Protein AF-A0A420J195-F1 (afdb_monomer_lite)

Organism: NCBI:txid62708

pLDDT: mean 88.01, std 11.03, range [51.34, 97.0]

Secondary structure (DSSP, 8-state):
------EETTEETTT--HHHHHHHHHHHHHHHHHTT--HHHHHHHHHHHHTT--HHHHTTS-HHHHHHHHHHHHHTT------TT--HHHHHHHHHH-SSPPPP-

Structure (mmCIF, N/CA/C/O backbone):
data_AF-A0A420J195-F1
#
_entry.id   AF-A0A420J195-F1
#
loop_
_atom_site.group_PDB
_atom_site.id
_atom_site.type_symbol
_atom_site.label_atom_id
_atom_site.label_alt_id
_atom_site.label_comp_id
_atom_site.label_asym_id
_atom_site.label_entity_id
_atom_site.label_seq_id
_atom_site.pdbx_PDB_ins_code
_atom_site.Cartn_x
_atom_site.Cartn_y
_atom_site.Cartn_z
_atom_site.occupancy
_atom_site.B_iso_or_equiv
_atom_site.auth_seq_id
_atom_site.auth_comp_id
_atom_site.auth_asym_id
_atom_site.auth_atom_id
_atom_site.pdbx_PDB_model_num
ATOM 1 N N . MET A 1 1 ? 0.252 -6.921 32.728 1.00 52.66 1 MET A N 1
ATOM 2 C CA . MET A 1 1 ? 1.111 -7.117 31.546 1.00 52.66 1 MET A CA 1
ATOM 3 C C . MET A 1 1 ? 1.040 -5.819 30.771 1.00 52.66 1 MET A C 1
ATOM 5 O O . MET A 1 1 ? -0.073 -5.402 30.477 1.00 52.66 1 MET A O 1
ATOM 9 N N . GLU A 1 2 ? 2.164 -5.137 30.563 1.00 58.50 2 GLU A N 1
ATOM 10 C CA . GLU A 1 2 ? 2.207 -3.982 29.655 1.00 58.50 2 GLU A CA 1
ATOM 11 C C . GLU A 1 2 ? 1.935 -4.448 28.214 1.00 58.50 2 GLU A C 1
ATOM 13 O O . GLU A 1 2 ? 2.326 -5.572 27.871 1.00 58.50 2 GLU A O 1
ATOM 18 N N . PRO A 1 3 ? 1.257 -3.642 27.376 1.00 62.62 3 PRO A N 1
ATOM 19 C CA . PRO A 1 3 ? 1.142 -3.932 25.952 1.00 62.62 3 PRO A CA 1
ATOM 20 C C . PRO A 1 3 ? 2.539 -3.988 25.323 1.00 62.62 3 PRO A C 1
ATOM 22 O O . PRO A 1 3 ? 3.401 -3.169 25.631 1.00 62.62 3 PRO A O 1
ATOM 25 N N . GLN A 1 4 ? 2.790 -4.956 24.443 1.00 70.50 4 GLN A N 1
ATOM 26 C CA . GLN A 1 4 ? 4.047 -4.999 23.696 1.00 70.50 4 GLN A CA 1
ATOM 27 C C . GLN A 1 4 ? 3.964 -4.009 22.527 1.00 70.50 4 GLN A C 1
ATOM 29 O O . GLN A 1 4 ? 3.213 -4.228 21.578 1.00 70.50 4 GLN A O 1
ATOM 34 N N . HIS A 1 5 ? 4.720 -2.912 22.601 1.00 72.19 5 HIS A N 1
ATOM 35 C CA . HIS A 1 5 ? 4.766 -1.893 21.549 1.00 72.19 5 HIS A CA 1
ATOM 36 C C . HIS A 1 5 ? 5.670 -2.337 20.387 1.00 72.19 5 HIS A C 1
ATOM 38 O O . HIS A 1 5 ? 6.797 -2.781 20.611 1.00 72.19 5 HIS A O 1
ATOM 44 N N . VAL A 1 6 ? 5.199 -2.184 19.143 1.00 77.25 6 VAL A N 1
ATOM 45 C CA . VAL A 1 6 ? 5.968 -2.474 17.921 1.00 77.25 6 VAL A CA 1
ATOM 46 C C . VAL A 1 6 ? 6.176 -1.170 17.158 1.00 77.25 6 VAL A C 1
ATOM 48 O O . VAL A 1 6 ? 5.217 -0.569 16.676 1.00 77.25 6 VAL A O 1
ATOM 51 N N . TRP A 1 7 ? 7.437 -0.748 17.049 1.00 75.38 7 TRP A N 1
ATOM 52 C CA . TRP A 1 7 ? 7.832 0.525 16.445 1.00 75.38 7 TRP A CA 1
ATOM 53 C C . TRP A 1 7 ? 8.459 0.330 15.065 1.00 75.38 7 TRP A C 1
ATOM 55 O O . TRP A 1 7 ? 9.422 -0.420 14.919 1.00 75.38 7 TRP A O 1
ATOM 65 N N . ILE A 1 8 ? 7.977 1.071 14.064 1.00 75.25 8 ILE A N 1
ATOM 66 C CA . ILE A 1 8 ? 8.524 1.060 12.698 1.00 75.25 8 ILE A CA 1
ATOM 67 C C . ILE A 1 8 ? 8.808 2.486 12.255 1.00 75.25 8 ILE A C 1
ATOM 69 O O . ILE A 1 8 ? 7.882 3.243 11.982 1.00 75.25 8 ILE A O 1
ATOM 73 N N . LYS A 1 9 ? 10.094 2.860 12.162 1.00 69.44 9 LYS A N 1
ATOM 74 C CA . LYS A 1 9 ? 10.554 4.167 11.640 1.00 69.44 9 LYS A CA 1
ATOM 75 C C . LYS A 1 9 ? 9.677 5.353 12.127 1.00 69.44 9 LYS A C 1
ATOM 77 O O . LYS A 1 9 ? 9.364 6.240 11.335 1.00 69.44 9 LYS A O 1
ATOM 82 N N . ASN A 1 10 ? 9.316 5.351 13.422 1.00 73.94 10 ASN A N 1
ATOM 83 C CA . ASN A 1 10 ? 8.463 6.316 14.155 1.00 73.94 10 ASN A CA 1
ATOM 84 C C . ASN A 1 10 ? 6.934 6.084 14.169 1.00 73.94 10 ASN A C 1
ATOM 86 O O . ASN A 1 10 ? 6.205 6.958 14.629 1.00 73.94 10 ASN A O 1
ATOM 90 N N . LEU A 1 11 ? 6.441 4.930 13.719 1.00 83.31 11 LEU A N 1
ATOM 91 C CA . LEU A 1 11 ? 5.040 4.523 13.849 1.00 83.31 11 LEU A CA 1
ATOM 92 C C . LEU A 1 11 ? 4.904 3.441 14.927 1.00 83.31 11 LEU A C 1
ATOM 94 O O . LEU A 1 11 ? 5.520 2.383 14.794 1.00 83.31 11 LEU A O 1
ATOM 98 N N . ASP A 1 12 ? 4.102 3.690 15.964 1.00 84.88 12 ASP A N 1
ATOM 99 C CA . ASP A 1 12 ? 3.682 2.650 16.910 1.00 84.88 12 ASP A CA 1
ATOM 100 C C . ASP A 1 12 ? 2.420 1.969 16.388 1.00 84.88 12 ASP A C 1
ATOM 102 O O . ASP A 1 12 ? 1.348 2.573 16.348 1.00 84.88 12 ASP A O 1
ATOM 106 N N . LEU A 1 13 ? 2.530 0.700 16.005 1.00 80.12 13 LEU A N 1
ATOM 107 C CA . LEU A 1 13 ? 1.408 -0.044 15.435 1.00 80.12 13 LEU A CA 1
ATOM 108 C C . LEU A 1 13 ? 0.204 -0.169 16.387 1.00 80.12 13 LEU A C 1
ATOM 110 O O . LEU A 1 13 ? -0.928 -0.322 15.915 1.00 80.12 13 LEU A O 1
ATOM 114 N N . ASN A 1 14 ? 0.424 -0.078 17.702 1.00 81.88 14 ASN A N 1
ATOM 115 C CA . ASN A 1 14 ? -0.611 -0.289 18.715 1.00 81.88 14 ASN A CA 1
ATOM 116 C C . ASN A 1 14 ? -1.362 0.996 19.078 1.00 81.88 14 ASN A C 1
ATOM 118 O O . ASN A 1 14 ? -2.562 0.942 19.339 1.00 81.88 14 ASN A O 1
ATOM 122 N N . GLU A 1 15 ? -0.676 2.140 19.081 1.00 84.75 15 GLU A N 1
ATOM 123 C CA . GLU A 1 15 ? -1.245 3.420 19.532 1.00 84.75 15 GLU A CA 1
ATOM 124 C C . GLU A 1 15 ? -1.542 4.407 18.399 1.00 84.75 15 GLU A C 1
ATOM 126 O O . GLU A 1 15 ? -2.317 5.349 18.588 1.00 84.75 15 GLU A O 1
ATOM 131 N N . ALA A 1 16 ? -0.964 4.195 17.214 1.00 83.94 16 ALA A N 1
ATOM 132 C CA . ALA A 1 16 ? -1.191 5.055 16.062 1.00 83.94 16 ALA A CA 1
ATOM 133 C C . ALA A 1 16 ? -2.678 5.132 15.697 1.00 83.94 16 ALA A C 1
ATOM 135 O O . ALA A 1 16 ? -3.418 4.148 15.779 1.00 83.94 16 ALA A O 1
ATOM 136 N N . LYS A 1 17 ? -3.120 6.300 15.237 1.00 87.31 17 LYS A N 1
ATOM 137 C CA . LYS A 1 17 ? -4.440 6.506 14.633 1.00 87.31 17 LYS A CA 1
ATOM 138 C C . LYS A 1 17 ? -4.394 6.116 13.161 1.00 87.31 17 LYS A C 1
ATOM 140 O O . LYS A 1 17 ? -3.329 6.053 12.563 1.00 87.31 17 LYS A O 1
ATOM 145 N N . ASN A 1 18 ? -5.555 5.888 12.551 1.00 87.62 18 ASN A N 1
ATOM 146 C CA . ASN A 1 18 ? -5.625 5.506 11.133 1.00 87.62 18 ASN A CA 1
ATOM 147 C C . ASN A 1 18 ? -4.930 6.530 10.212 1.00 87.62 18 ASN A C 1
ATOM 149 O O . ASN A 1 18 ? -4.191 6.131 9.316 1.00 87.62 18 ASN A O 1
ATOM 153 N N . ASP A 1 19 ? -5.064 7.827 10.502 1.00 89.88 19 ASP A N 1
ATOM 154 C CA . ASP A 1 19 ? -4.395 8.898 9.751 1.00 89.88 19 ASP A CA 1
ATOM 155 C C . ASP A 1 19 ? -2.857 8.777 9.772 1.00 89.88 19 ASP A C 1
ATOM 157 O O . ASP A 1 19 ? -2.195 9.148 8.802 1.00 89.88 19 ASP A O 1
ATOM 161 N N . ASP A 1 20 ? -2.272 8.211 10.833 1.00 92.19 20 ASP A N 1
ATOM 162 C CA . ASP A 1 20 ? -0.823 8.000 10.922 1.00 92.19 20 ASP A CA 1
ATOM 163 C C . ASP A 1 20 ? -0.362 6.911 9.938 1.00 92.19 20 ASP A C 1
ATOM 165 O O . ASP A 1 20 ? 0.688 7.046 9.304 1.00 92.19 20 ASP A O 1
ATOM 169 N N . PHE A 1 21 ? -1.175 5.865 9.732 1.00 93.50 21 PHE A N 1
ATOM 170 C CA . PHE A 1 21 ? -0.916 4.838 8.717 1.00 93.50 21 PHE A CA 1
ATOM 171 C C . PHE A 1 21 ? -1.020 5.410 7.304 1.00 93.50 21 PHE A C 1
ATOM 173 O O . PHE A 1 21 ? -0.195 5.084 6.449 1.00 93.50 21 PHE A O 1
ATOM 180 N N . ASP A 1 22 ? -1.984 6.299 7.060 1.00 95.00 22 ASP A N 1
ATOM 181 C CA . ASP A 1 22 ? -2.130 6.994 5.781 1.00 95.00 22 ASP A CA 1
ATOM 182 C C . ASP A 1 22 ? -0.915 7.866 5.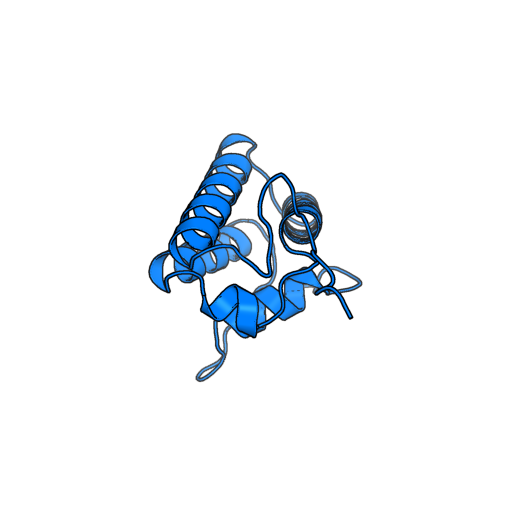461 1.00 95.00 22 ASP A C 1
ATOM 184 O O . ASP A 1 22 ? -0.406 7.840 4.335 1.00 95.00 22 ASP A O 1
ATOM 188 N N . VAL A 1 23 ? -0.451 8.647 6.441 1.00 94.88 23 VAL A N 1
ATOM 189 C CA . VAL A 1 23 ? 0.743 9.493 6.314 1.00 94.88 23 VAL A CA 1
ATOM 190 C C . VAL A 1 23 ? 1.976 8.628 6.068 1.00 94.88 23 VAL A C 1
ATOM 192 O O . VAL A 1 23 ? 2.729 8.895 5.130 1.00 94.88 23 VAL A O 1
ATOM 195 N N . TYR A 1 24 ? 2.157 7.559 6.845 1.00 95.19 24 TYR A N 1
ATOM 196 C CA . TYR A 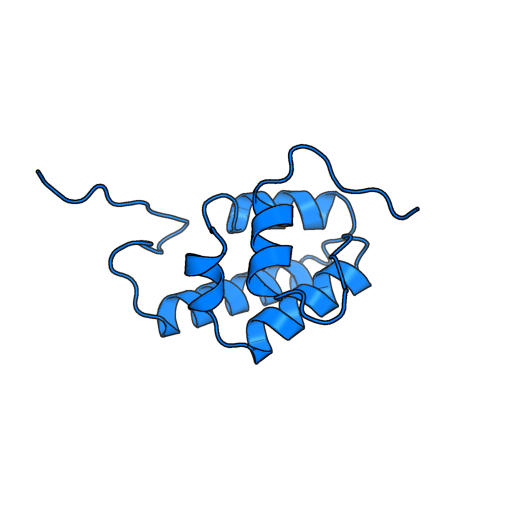1 24 ? 3.261 6.621 6.657 1.00 95.19 24 TYR A CA 1
ATOM 197 C C . TYR A 1 24 ? 3.255 6.025 5.242 1.00 95.19 24 TYR A C 1
ATOM 199 O O . TYR A 1 24 ? 4.249 6.122 4.521 1.00 95.19 24 TYR A O 1
ATOM 207 N N . ALA A 1 25 ? 2.115 5.488 4.804 1.00 96.25 25 ALA A N 1
ATOM 208 C CA . ALA A 1 25 ? 1.957 4.848 3.504 1.00 96.25 25 ALA A CA 1
ATOM 209 C C . ALA A 1 25 ? 2.216 5.803 2.326 1.00 96.25 25 ALA A C 1
ATOM 211 O O . ALA A 1 25 ? 2.899 5.431 1.368 1.00 96.25 25 ALA A O 1
ATOM 212 N N . LYS A 1 26 ? 1.730 7.049 2.408 1.00 96.75 26 LYS A N 1
ATOM 213 C CA . LYS A 1 26 ? 2.008 8.095 1.408 1.00 96.75 26 LYS A CA 1
ATOM 214 C C . LYS A 1 26 ? 3.496 8.427 1.338 1.00 96.75 26 LYS A C 1
ATOM 216 O O . LYS A 1 26 ? 4.059 8.416 0.247 1.00 96.75 26 LYS A O 1
ATOM 221 N N . ASN A 1 27 ? 4.140 8.637 2.487 1.00 96.38 27 ASN A N 1
ATOM 222 C CA . ASN A 1 27 ? 5.565 8.969 2.547 1.00 96.38 27 ASN A CA 1
ATOM 223 C C . ASN A 1 27 ? 6.438 7.870 1.918 1.00 96.38 27 ASN A C 1
ATOM 225 O O . ASN A 1 27 ? 7.409 8.172 1.221 1.00 96.38 27 ASN A O 1
ATOM 229 N N . LYS A 1 28 ? 6.098 6.591 2.130 1.00 96.38 28 LYS A N 1
ATOM 230 C CA . LYS A 1 28 ? 6.822 5.468 1.512 1.00 96.38 28 LYS A CA 1
ATOM 231 C C . LYS A 1 28 ? 6.630 5.410 0.009 1.00 96.38 28 LYS A C 1
ATOM 233 O O . LYS A 1 28 ? 7.622 5.367 -0.717 1.00 96.38 28 LYS A O 1
ATOM 238 N N . LEU A 1 29 ? 5.388 5.522 -0.454 1.00 97.00 29 LEU A N 1
ATOM 239 C CA . LEU A 1 29 ? 5.086 5.580 -1.881 1.00 97.00 29 LEU A CA 1
ATOM 240 C C . LEU A 1 29 ? 5.854 6.714 -2.583 1.00 97.00 29 LEU A C 1
ATOM 242 O O . LEU A 1 29 ? 6.475 6.486 -3.619 1.00 97.00 29 LEU A O 1
ATOM 246 N N . GLU A 1 30 ? 5.861 7.918 -2.011 1.00 96.62 30 GLU A N 1
ATOM 247 C CA . GLU A 1 30 ? 6.602 9.065 -2.554 1.00 96.62 30 GLU A CA 1
ATOM 248 C C . GLU A 1 30 ? 8.117 8.825 -2.577 1.00 96.62 30 GLU A C 1
ATOM 250 O O . GLU A 1 30 ? 8.785 9.161 -3.558 1.00 96.62 30 GLU A O 1
ATOM 255 N N . SER A 1 31 ? 8.664 8.202 -1.530 1.00 96.25 31 SER A N 1
ATOM 256 C CA . SER A 1 31 ? 10.081 7.841 -1.470 1.00 96.25 31 SER A CA 1
ATOM 257 C C . SER A 1 31 ? 10.465 6.851 -2.570 1.00 96.25 31 SER A C 1
ATOM 259 O O . SER A 1 31 ? 11.495 7.038 -3.217 1.00 96.25 31 SER A O 1
ATOM 261 N N . TRP A 1 32 ? 9.661 5.813 -2.806 1.00 96.50 32 TRP A N 1
ATOM 262 C CA . TRP A 1 32 ? 9.941 4.827 -3.854 1.00 96.50 32 TRP A CA 1
ATOM 263 C C . TRP A 1 32 ? 9.867 5.440 -5.251 1.00 96.50 32 TRP A C 1
ATOM 265 O O . TRP A 1 32 ? 10.751 5.181 -6.065 1.00 96.50 32 TRP A O 1
ATOM 275 N N . ILE A 1 33 ? 8.878 6.312 -5.491 1.00 94.56 33 ILE A N 1
ATOM 276 C CA . ILE A 1 33 ? 8.751 7.075 -6.740 1.00 94.56 33 ILE A CA 1
ATOM 277 C C . ILE A 1 33 ? 9.995 7.940 -6.966 1.00 94.56 33 ILE A C 1
ATOM 279 O O . ILE A 1 33 ? 10.586 7.891 -8.039 1.00 94.56 33 ILE A O 1
ATOM 283 N N . LYS A 1 34 ? 10.427 8.706 -5.956 1.00 96.31 34 LYS A N 1
ATOM 284 C CA . LYS A 1 34 ? 11.593 9.599 -6.059 1.00 96.31 34 LYS A CA 1
ATOM 285 C C . LYS A 1 34 ? 12.905 8.847 -6.286 1.00 96.31 34 LYS A C 1
ATOM 287 O O . LYS A 1 34 ? 13.811 9.375 -6.919 1.00 96.31 34 LYS A O 1
ATOM 292 N N . MET A 1 35 ? 13.022 7.651 -5.719 1.00 94.44 35 MET A N 1
ATOM 293 C CA . MET A 1 35 ? 14.197 6.793 -5.868 1.00 94.44 35 MET A CA 1
ATOM 294 C C . MET A 1 35 ? 14.126 5.891 -7.108 1.00 94.44 35 MET A C 1
ATOM 296 O O . MET A 1 35 ? 15.037 5.090 -7.294 1.00 94.44 35 MET A O 1
ATOM 300 N N . GLU A 1 36 ? 13.058 5.989 -7.910 1.00 94.12 36 GLU A N 1
ATOM 301 C CA . GLU A 1 36 ? 12.835 5.187 -9.121 1.00 94.12 36 GLU A CA 1
ATOM 302 C C . GLU A 1 36 ? 13.016 3.676 -8.876 1.00 94.12 36 GLU A C 1
ATOM 304 O O . GLU A 1 36 ? 13.596 2.950 -9.681 1.00 94.12 36 GLU A O 1
ATOM 309 N N . ARG A 1 37 ? 12.536 3.194 -7.721 1.00 91.06 37 ARG A N 1
ATOM 310 C CA . ARG A 1 37 ? 12.657 1.790 -7.293 1.00 91.06 37 ARG A CA 1
ATOM 311 C C . ARG A 1 37 ? 11.803 0.889 -8.189 1.00 91.06 37 ARG A C 1
ATOM 313 O O . ARG A 1 37 ? 10.644 1.213 -8.449 1.00 91.06 37 ARG A O 1
ATOM 320 N N . ARG A 1 38 ? 12.344 -0.256 -8.624 1.00 93.88 38 ARG A N 1
ATOM 321 C CA . ARG A 1 38 ? 11.644 -1.236 -9.480 1.00 93.88 38 ARG A CA 1
ATOM 322 C C . ARG A 1 38 ? 12.043 -2.674 -9.150 1.00 93.88 38 ARG A C 1
ATOM 324 O O . ARG A 1 38 ? 13.044 -2.891 -8.468 1.00 93.88 38 ARG A O 1
ATOM 331 N N . ASP A 1 39 ? 11.251 -3.618 -9.644 1.00 93.12 39 ASP A N 1
ATOM 332 C CA . ASP A 1 39 ? 11.474 -5.064 -9.607 1.00 93.12 39 ASP A CA 1
ATOM 333 C C . ASP A 1 39 ? 11.818 -5.550 -8.184 1.00 93.12 39 ASP A C 1
ATOM 335 O O . ASP A 1 39 ? 11.230 -5.077 -7.204 1.00 93.12 39 ASP A O 1
ATOM 339 N N . ASP A 1 40 ? 12.793 -6.449 -8.048 1.00 92.06 40 ASP A N 1
ATOM 340 C CA . ASP A 1 40 ? 13.235 -7.007 -6.763 1.00 92.06 40 ASP A CA 1
ATOM 341 C C . ASP A 1 40 ? 13.683 -5.930 -5.768 1.00 92.06 40 ASP A C 1
ATOM 343 O O . ASP A 1 40 ? 13.546 -6.087 -4.554 1.00 92.06 40 ASP A O 1
ATOM 347 N N . ASN A 1 41 ? 14.195 -4.800 -6.266 1.00 93.94 41 ASN A N 1
ATOM 348 C CA . ASN A 1 41 ? 14.609 -3.705 -5.404 1.00 93.94 41 ASN A CA 1
ATOM 349 C C . ASN A 1 41 ? 13.407 -2.986 -4.777 1.00 93.94 41 ASN A C 1
ATOM 351 O O . ASN A 1 41 ? 13.465 -2.633 -3.601 1.00 93.94 41 ASN A O 1
ATOM 355 N N . LEU A 1 42 ? 12.321 -2.792 -5.536 1.00 96.19 42 LEU A N 1
ATOM 356 C CA . LEU A 1 42 ? 11.063 -2.256 -5.011 1.00 96.19 42 LEU A CA 1
ATOM 357 C C . LEU A 1 42 ? 10.393 -3.246 -4.052 1.00 96.19 42 LEU A C 1
ATOM 359 O O . LEU A 1 42 ? 9.897 -2.832 -3.007 1.00 96.19 42 LEU A O 1
ATOM 363 N N . TRP A 1 43 ? 10.407 -4.538 -4.385 1.00 95.62 43 TRP A N 1
ATOM 364 C CA . TRP A 1 43 ? 9.885 -5.596 -3.518 1.00 95.62 43 TRP A CA 1
ATOM 365 C C . TRP A 1 43 ? 10.612 -5.626 -2.167 1.00 95.62 43 TRP A C 1
ATOM 367 O O . TRP A 1 43 ? 9.965 -5.531 -1.127 1.00 95.62 43 TRP A O 1
ATOM 377 N N . GLY A 1 44 ? 11.948 -5.623 -2.167 1.00 93.94 44 GLY A N 1
ATOM 378 C CA . GLY A 1 44 ? 12.735 -5.640 -0.932 1.00 93.94 44 GLY A CA 1
ATOM 379 C C . GLY A 1 44 ? 12.471 -4.427 -0.035 1.00 93.94 44 GLY A C 1
ATOM 380 O O . GLY A 1 44 ? 12.194 -4.583 1.152 1.00 93.94 44 GLY A O 1
ATOM 381 N N . VAL A 1 45 ? 12.465 -3.205 -0.590 1.00 95.00 45 VAL A N 1
ATOM 382 C CA . VAL A 1 45 ? 12.181 -2.008 0.230 1.00 95.00 45 VAL A CA 1
ATOM 383 C C . VAL A 1 45 ? 10.730 -1.956 0.709 1.00 95.00 45 VAL A C 1
ATOM 385 O O . VAL A 1 45 ? 10.466 -1.428 1.788 1.00 95.00 45 VAL A O 1
ATOM 388 N N . PHE A 1 46 ? 9.787 -2.521 -0.052 1.00 96.06 46 PHE A N 1
ATOM 389 C CA . PHE A 1 46 ? 8.407 -2.671 0.396 1.00 96.06 46 PHE A CA 1
ATOM 390 C C . PHE A 1 46 ? 8.339 -3.555 1.646 1.00 96.06 46 PHE A C 1
ATOM 392 O O . PHE A 1 46 ? 7.697 -3.176 2.625 1.00 96.06 46 PHE A O 1
ATOM 399 N N . GLN A 1 47 ? 9.051 -4.682 1.657 1.00 94.25 47 GLN A N 1
ATOM 400 C CA . GLN A 1 47 ? 9.124 -5.560 2.825 1.00 94.25 47 GLN A CA 1
ATOM 401 C C . GLN A 1 47 ? 9.839 -4.908 4.009 1.00 94.25 47 GLN A C 1
ATOM 403 O O . GLN A 1 47 ? 9.369 -5.008 5.137 1.00 94.25 47 GLN A O 1
ATOM 408 N N . GLU A 1 48 ? 10.921 -4.164 3.783 1.00 92.81 48 GLU A N 1
ATOM 409 C CA . GLU A 1 48 ? 11.576 -3.410 4.860 1.00 92.81 48 GLU A CA 1
ATOM 410 C C . GLU A 1 48 ? 10.652 -2.359 5.494 1.00 92.81 48 GLU A C 1
ATOM 412 O O . GLU A 1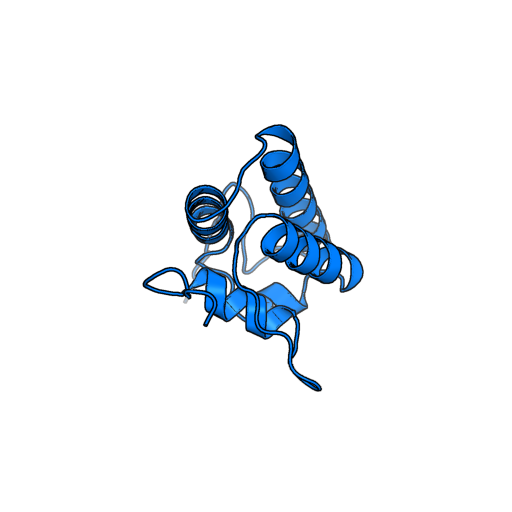 48 ? 10.751 -2.067 6.688 1.00 92.81 48 GLU A O 1
ATOM 417 N N . ASP A 1 49 ? 9.779 -1.741 4.696 1.00 94.38 49 ASP A N 1
ATOM 418 C CA . ASP A 1 49 ? 8.876 -0.692 5.162 1.00 94.38 49 ASP A CA 1
ATOM 419 C C . ASP A 1 49 ? 7.576 -1.241 5.775 1.00 94.38 49 ASP A C 1
ATOM 421 O O . ASP A 1 49 ? 7.008 -0.578 6.647 1.00 94.38 49 ASP A O 1
ATOM 425 N N . PHE A 1 50 ? 7.111 -2.418 5.342 1.00 94.81 50 PHE A N 1
ATOM 426 C CA . PHE A 1 50 ? 5.793 -2.966 5.685 1.00 94.81 50 PHE A CA 1
ATOM 427 C C . PHE A 1 50 ? 5.809 -4.404 6.219 1.00 94.81 50 PHE A C 1
ATOM 429 O O . PHE A 1 50 ? 4.743 -4.942 6.484 1.00 94.81 50 PHE A O 1
ATOM 436 N N . GLY A 1 51 ? 6.963 -5.035 6.437 1.00 93.25 51 GLY A N 1
ATOM 437 C CA . GLY A 1 51 ? 7.068 -6.464 6.782 1.00 93.25 51 GLY A CA 1
ATOM 438 C C . GLY A 1 51 ? 6.413 -6.888 8.102 1.00 93.25 51 GLY A C 1
ATOM 439 O O . GLY A 1 51 ? 6.213 -8.071 8.348 1.00 93.25 51 GLY A O 1
ATOM 440 N N . TYR A 1 52 ? 6.033 -5.925 8.942 1.00 90.31 52 TYR A N 1
ATOM 441 C CA . TYR A 1 52 ? 5.268 -6.150 10.173 1.00 90.31 52 TYR A CA 1
ATOM 442 C C . TYR A 1 52 ? 3.761 -5.884 10.017 1.00 90.31 52 TYR A C 1
ATOM 444 O O . TYR A 1 52 ? 3.010 -6.038 10.978 1.00 90.31 52 TYR A O 1
ATOM 452 N N . PHE A 1 53 ? 3.312 -5.434 8.845 1.00 93.50 53 PHE A N 1
ATOM 453 C CA . PHE A 1 53 ? 1.912 -5.131 8.580 1.00 93.50 53 PHE A CA 1
ATOM 454 C C . PHE A 1 53 ? 1.199 -6.405 8.135 1.00 93.50 53 PHE A C 1
ATOM 456 O O . PHE A 1 53 ? 1.509 -6.993 7.100 1.00 93.50 53 PHE A O 1
ATOM 463 N N . ASP A 1 54 ? 0.183 -6.790 8.894 1.00 92.75 54 ASP A N 1
ATOM 464 C CA . ASP A 1 54 ? -0.772 -7.819 8.508 1.00 92.75 54 ASP A CA 1
ATOM 465 C C . ASP A 1 54 ? -1.963 -7.214 7.734 1.00 92.75 54 ASP A C 1
ATOM 467 O O . ASP A 1 54 ? -2.070 -5.997 7.533 1.00 92.75 54 ASP A O 1
ATOM 471 N N . GLU A 1 55 ? -2.907 -8.059 7.301 1.00 94.56 55 GLU A N 1
ATOM 472 C CA . GLU A 1 55 ? -4.103 -7.584 6.591 1.00 94.56 55 GLU A CA 1
ATOM 473 C C . GLU A 1 55 ? -4.882 -6.553 7.427 1.00 94.56 55 GLU A C 1
ATOM 475 O O . GLU A 1 55 ? -5.410 -5.591 6.864 1.00 94.56 55 GLU A O 1
ATOM 480 N N . THR A 1 56 ? -4.960 -6.731 8.751 1.00 92.75 56 THR A N 1
ATOM 481 C CA . THR A 1 56 ? -5.724 -5.828 9.622 1.00 92.75 56 THR A CA 1
ATOM 482 C C . THR A 1 56 ? -5.085 -4.447 9.691 1.00 92.75 56 THR A C 1
ATOM 484 O O . THR A 1 56 ? -5.793 -3.449 9.571 1.00 92.75 56 THR A O 1
ATOM 487 N N . THR A 1 57 ? -3.756 -4.376 9.754 1.00 93.25 57 THR A N 1
ATOM 488 C CA . THR A 1 57 ? -2.986 -3.131 9.720 1.00 93.25 57 THR A CA 1
ATOM 489 C C . THR A 1 57 ? -3.157 -2.426 8.377 1.00 93.25 57 THR A C 1
ATOM 491 O O . THR A 1 57 ? -3.478 -1.239 8.341 1.00 93.25 57 THR A O 1
ATOM 494 N N . PHE A 1 58 ? -3.060 -3.151 7.257 1.00 95.06 58 PHE A N 1
ATOM 495 C CA . PHE A 1 58 ? -3.312 -2.569 5.936 1.00 95.06 58 PHE A CA 1
ATOM 496 C C . PHE A 1 58 ? -4.757 -2.084 5.754 1.00 95.06 58 PHE A C 1
ATOM 498 O O . PHE A 1 58 ? -4.978 -1.107 5.044 1.00 95.06 58 PHE A O 1
ATOM 505 N N . GLN A 1 59 ? -5.752 -2.714 6.388 1.00 95.00 59 GLN A N 1
ATOM 506 C CA . GLN A 1 59 ? -7.147 -2.250 6.346 1.00 95.00 59 GLN A CA 1
ATOM 507 C C . GLN A 1 59 ? -7.363 -0.898 7.046 1.00 95.00 59 GLN A C 1
ATOM 509 O O . GLN A 1 59 ? -8.393 -0.265 6.808 1.00 95.00 59 GLN A O 1
ATOM 514 N N . ARG A 1 60 ? -6.416 -0.449 7.881 1.00 94.25 60 ARG A N 1
ATOM 515 C CA . ARG A 1 60 ? -6.453 0.869 8.534 1.00 94.25 60 ARG A CA 1
ATOM 516 C C . ARG A 1 60 ? -6.052 2.004 7.597 1.00 94.25 60 ARG A C 1
ATOM 518 O O . ARG A 1 60 ? -6.398 3.144 7.885 1.00 94.25 60 ARG A O 1
ATOM 525 N N . ILE A 1 61 ? -5.359 1.686 6.501 1.00 95.31 61 ILE A N 1
ATOM 526 C CA . ILE A 1 61 ? -4.969 2.644 5.465 1.00 95.31 61 ILE A CA 1
ATOM 527 C C . ILE A 1 61 ? -6.154 2.889 4.527 1.00 95.31 61 ILE A C 1
ATOM 529 O O . ILE A 1 61 ? -6.834 1.953 4.087 1.00 95.31 61 ILE A O 1
ATOM 533 N N . ASP A 1 62 ? -6.367 4.146 4.153 1.00 95.38 62 ASP A N 1
ATOM 534 C CA . ASP A 1 62 ? -7.434 4.537 3.249 1.00 95.38 62 ASP A CA 1
ATOM 535 C C . ASP A 1 62 ? -7.298 3.862 1.870 1.00 95.38 62 ASP A C 1
ATOM 537 O O . ASP A 1 62 ? -6.225 3.734 1.262 1.00 95.38 62 ASP A O 1
ATOM 541 N N . LYS A 1 63 ? -8.439 3.426 1.331 1.00 94.00 63 LYS A N 1
ATOM 542 C CA . LYS A 1 63 ? -8.521 2.607 0.111 1.00 94.00 63 LYS A CA 1
ATOM 543 C C . LYS A 1 63 ? -7.858 3.245 -1.118 1.00 94.00 63 LYS A C 1
ATOM 545 O O . LYS A 1 63 ? -7.249 2.496 -1.889 1.00 94.00 63 LYS A O 1
ATOM 550 N N . PRO A 1 64 ? -7.954 4.567 -1.363 1.00 95.62 64 PRO A N 1
ATOM 551 C CA . PRO A 1 64 ? -7.250 5.226 -2.456 1.00 95.62 64 PRO A CA 1
ATOM 552 C C . PRO A 1 64 ? -5.725 5.115 -2.341 1.00 95.62 64 PRO A C 1
ATOM 554 O O . PRO A 1 64 ? -5.055 5.005 -3.366 1.00 95.62 64 PRO A O 1
ATOM 557 N N . ILE A 1 65 ? -5.166 5.109 -1.127 1.00 96.50 65 ILE A N 1
ATOM 558 C CA . ILE A 1 65 ? -3.719 4.972 -0.905 1.00 96.50 65 ILE A CA 1
ATOM 559 C C . ILE A 1 65 ? -3.294 3.535 -1.201 1.00 96.50 65 ILE A C 1
ATOM 561 O O . ILE A 1 65 ? -2.376 3.324 -1.993 1.00 96.50 65 ILE A O 1
ATOM 565 N N . LEU A 1 66 ? -4.025 2.546 -0.670 1.00 95.44 66 LEU A N 1
ATOM 566 C CA . LEU A 1 66 ? -3.788 1.130 -0.978 1.00 95.44 66 LEU A CA 1
ATOM 567 C C . LEU A 1 66 ? -3.833 0.858 -2.484 1.00 95.44 66 LEU A C 1
ATOM 569 O O . LEU A 1 66 ? -2.998 0.123 -3.011 1.00 95.44 66 LEU A O 1
ATOM 573 N N . ARG A 1 67 ? -4.792 1.474 -3.190 1.00 95.38 67 ARG A N 1
ATOM 574 C CA . ARG A 1 67 ? -4.899 1.375 -4.649 1.00 95.38 67 ARG A CA 1
ATOM 575 C C . ARG A 1 67 ? -3.644 1.911 -5.333 1.00 95.38 67 ARG A C 1
ATOM 577 O O . ARG A 1 67 ? -3.083 1.202 -6.160 1.00 95.38 67 ARG A O 1
ATOM 584 N N . LYS A 1 68 ? -3.183 3.109 -4.958 1.00 96.88 68 LYS A N 1
ATOM 585 C CA . LYS A 1 68 ? -1.969 3.719 -5.524 1.00 96.88 68 LYS A CA 1
ATOM 586 C C . LYS A 1 68 ? -0.724 2.868 -5.282 1.00 96.88 68 LYS A C 1
ATOM 588 O O . LYS A 1 68 ? 0.061 2.700 -6.207 1.00 96.88 68 LYS A O 1
ATOM 593 N N . ILE A 1 69 ? -0.571 2.298 -4.085 1.00 96.94 69 ILE A N 1
ATOM 594 C CA . ILE A 1 69 ? 0.531 1.375 -3.777 1.00 96.94 69 ILE A CA 1
ATOM 595 C C . ILE A 1 69 ? 0.451 0.144 -4.682 1.00 96.94 69 ILE A C 1
ATOM 597 O O . ILE A 1 69 ? 1.414 -0.169 -5.374 1.00 96.94 69 ILE A O 1
ATOM 601 N N . CYS A 1 70 ? -0.710 -0.513 -4.744 1.00 95.12 70 CYS A N 1
ATOM 602 C CA . CYS A 1 70 ? -0.906 -1.690 -5.589 1.00 95.12 70 CYS A CA 1
ATOM 603 C C . CYS A 1 70 ? -0.611 -1.410 -7.071 1.00 95.12 70 CYS A C 1
ATOM 605 O O . CYS A 1 70 ? -0.041 -2.255 -7.757 1.00 95.12 70 CYS A O 1
ATOM 607 N N . ASP A 1 71 ? -1.043 -0.260 -7.584 1.00 95.19 71 ASP A N 1
ATOM 608 C CA . ASP A 1 71 ? -0.834 0.113 -8.982 1.00 95.19 71 ASP A CA 1
ATOM 609 C C . ASP A 1 71 ? 0.640 0.460 -9.246 1.00 95.19 71 ASP A C 1
ATOM 611 O O . ASP A 1 71 ? 1.186 0.043 -10.266 1.00 95.19 71 ASP A O 1
ATOM 615 N N . HIS A 1 72 ? 1.309 1.138 -8.306 1.00 96.50 72 HIS A N 1
ATOM 616 C CA . HIS A 1 72 ? 2.732 1.463 -8.404 1.00 96.50 72 HIS A CA 1
ATOM 617 C C . HIS A 1 72 ? 3.624 0.217 -8.370 1.00 96.50 72 HIS A C 1
ATOM 619 O O . HIS A 1 72 ? 4.513 0.099 -9.210 1.00 96.50 72 HIS A O 1
ATOM 625 N N . LEU A 1 73 ? 3.360 -0.722 -7.456 1.00 95.81 73 LEU A N 1
ATOM 626 C CA . LEU A 1 73 ? 4.066 -2.004 -7.373 1.00 95.81 73 LEU A CA 1
ATOM 627 C C . LEU A 1 73 ? 3.969 -2.768 -8.703 1.00 95.81 73 LEU A C 1
ATOM 629 O O . LEU A 1 73 ? 4.992 -3.107 -9.295 1.00 95.81 73 LEU A O 1
ATOM 633 N N . ARG A 1 74 ? 2.750 -2.936 -9.239 1.00 94.81 74 ARG A N 1
ATOM 634 C CA . ARG A 1 74 ? 2.531 -3.628 -10.523 1.00 94.81 74 ARG A CA 1
ATOM 635 C C . ARG A 1 74 ? 3.204 -2.933 -11.701 1.00 94.81 74 ARG A C 1
ATOM 637 O O . ARG A 1 74 ? 3.782 -3.601 -12.551 1.00 94.81 74 ARG A O 1
ATOM 644 N N . ALA A 1 75 ? 3.115 -1.60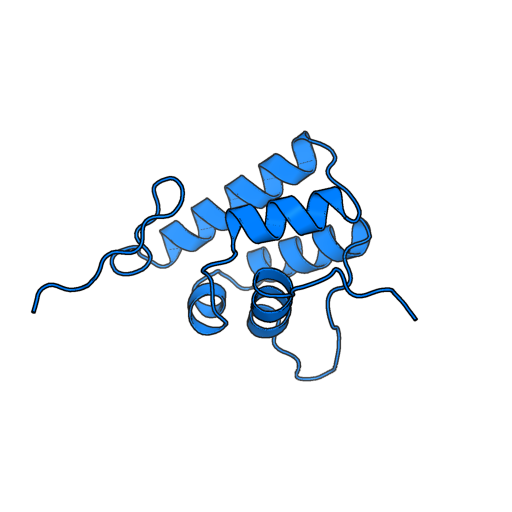5 -11.772 1.00 95.06 75 ALA A N 1
ATOM 645 C CA . ALA A 1 75 ? 3.726 -0.828 -12.851 1.00 95.06 75 ALA A CA 1
ATOM 646 C C . ALA A 1 75 ? 5.265 -0.898 -12.842 1.00 95.06 75 ALA A C 1
ATOM 648 O O . ALA A 1 75 ? 5.907 -0.581 -13.845 1.00 95.06 75 ALA A O 1
ATOM 649 N N . ASN A 1 76 ? 5.851 -1.316 -11.719 1.00 95.69 76 ASN A N 1
ATOM 650 C CA . ASN A 1 76 ? 7.289 -1.396 -11.507 1.00 95.69 76 ASN A CA 1
ATOM 651 C C . ASN A 1 76 ? 7.747 -2.822 -11.186 1.00 95.69 76 ASN A C 1
ATOM 653 O O . ASN A 1 76 ? 8.677 -2.993 -10.413 1.00 95.69 76 ASN A O 1
ATOM 657 N N . GLY A 1 77 ? 7.099 -3.829 -11.778 1.00 92.44 77 GLY A N 1
ATOM 658 C CA . GLY A 1 77 ? 7.612 -5.203 -11.821 1.00 92.44 77 GLY A CA 1
ATOM 659 C C . GLY A 1 77 ? 7.262 -6.087 -10.626 1.00 92.44 77 GLY A C 1
ATOM 660 O O . GLY A 1 77 ? 7.426 -7.301 -10.709 1.00 92.44 77 GLY A O 1
ATOM 661 N N . VAL A 1 78 ? 6.685 -5.538 -9.555 1.00 92.75 78 VAL A N 1
ATOM 662 C CA . VAL A 1 78 ? 6.271 -6.333 -8.392 1.00 92.75 78 VAL A CA 1
ATOM 663 C C . VAL A 1 78 ? 4.914 -6.975 -8.658 1.00 92.75 78 VAL A C 1
ATOM 665 O O . VAL A 1 78 ? 3.919 -6.296 -8.942 1.00 92.75 78 VAL A O 1
ATOM 668 N N . PHE A 1 79 ? 4.856 -8.301 -8.560 1.00 89.75 79 PHE A N 1
ATOM 669 C CA . PHE A 1 79 ? 3.607 -9.030 -8.709 1.00 89.75 79 PHE A CA 1
ATOM 670 C C . PHE A 1 79 ? 2.665 -8.717 -7.539 1.00 89.75 79 PHE A C 1
ATOM 672 O O . PHE A 1 79 ? 3.002 -8.897 -6.374 1.00 89.75 79 PHE A O 1
ATOM 679 N N . VAL A 1 80 ? 1.453 -8.255 -7.854 1.00 88.94 80 VAL A N 1
ATOM 680 C CA . VAL A 1 80 ? 0.400 -8.033 -6.854 1.00 88.94 80 VAL A CA 1
ATOM 681 C C . VAL A 1 80 ? -0.860 -8.740 -7.310 1.00 88.94 80 VAL A C 1
ATOM 683 O O . VAL A 1 80 ? -1.479 -8.332 -8.306 1.00 88.94 80 VAL A O 1
ATOM 686 N N . HIS A 1 81 ? -1.290 -9.740 -6.541 1.00 85.19 81 HIS A N 1
ATOM 687 C CA . HIS A 1 81 ? -2.450 -10.560 -6.879 1.00 85.19 81 HIS A CA 1
ATOM 688 C C . HIS A 1 81 ? -3.685 -9.704 -7.189 1.00 85.19 81 HIS A C 1
ATOM 690 O O . HIS A 1 81 ? -4.007 -8.741 -6.482 1.00 85.19 81 HIS A O 1
ATOM 696 N N . LYS A 1 82 ? -4.371 -10.016 -8.293 1.00 78.44 82 LYS A N 1
ATOM 697 C CA . LYS A 1 82 ? -5.545 -9.271 -8.774 1.00 78.44 82 LYS A CA 1
ATOM 698 C C . LYS A 1 82 ? -6.640 -10.248 -9.190 1.00 78.44 82 LYS A C 1
ATOM 700 O O . LYS A 1 82 ? -6.804 -10.549 -10.366 1.00 78.44 82 LYS A O 1
ATOM 705 N N . GLN A 1 83 ? -7.418 -10.719 -8.220 1.00 77.75 83 GLN A N 1
ATOM 706 C CA . GLN A 1 83 ? -8.618 -11.524 -8.466 1.00 77.75 83 GLN A CA 1
ATOM 707 C C . GLN A 1 83 ? -9.882 -10.824 -7.961 1.00 77.75 83 GLN A C 1
ATOM 709 O O . GLN A 1 83 ? -9.845 -9.978 -7.063 1.00 77.75 83 GLN A O 1
ATOM 714 N N . GLN A 1 84 ? -11.028 -11.166 -8.551 1.00 66.06 84 GLN A N 1
ATOM 715 C CA . GLN A 1 84 ? -12.318 -10.656 -8.098 1.00 66.06 84 GLN A CA 1
ATOM 716 C C . GLN A 1 84 ? -12.566 -11.111 -6.653 1.00 66.06 84 GLN A C 1
ATOM 718 O O . GLN A 1 84 ? -12.370 -12.277 -6.331 1.00 66.06 84 GLN A O 1
ATOM 723 N N . ARG A 1 85 ? -12.995 -10.183 -5.785 1.00 68.31 85 ARG A N 1
ATOM 724 C CA . ARG A 1 85 ? -13.144 -10.368 -4.322 1.00 68.31 85 ARG A CA 1
ATOM 725 C C . ARG A 1 85 ? -11.830 -10.463 -3.533 1.00 68.31 85 ARG A C 1
ATOM 727 O O . ARG A 1 85 ? -11.887 -10.588 -2.312 1.00 68.31 85 ARG A O 1
ATOM 734 N N . TYR A 1 86 ? -10.674 -10.321 -4.182 1.00 74.38 86 TYR A N 1
ATOM 735 C CA . TYR A 1 86 ? -9.403 -10.214 -3.474 1.00 74.38 86 TYR A CA 1
ATOM 736 C C . TYR A 1 86 ? -9.219 -8.822 -2.875 1.00 74.38 86 TYR A C 1
ATOM 738 O O . TYR A 1 86 ? -9.295 -7.810 -3.580 1.00 74.38 86 TYR A O 1
ATOM 746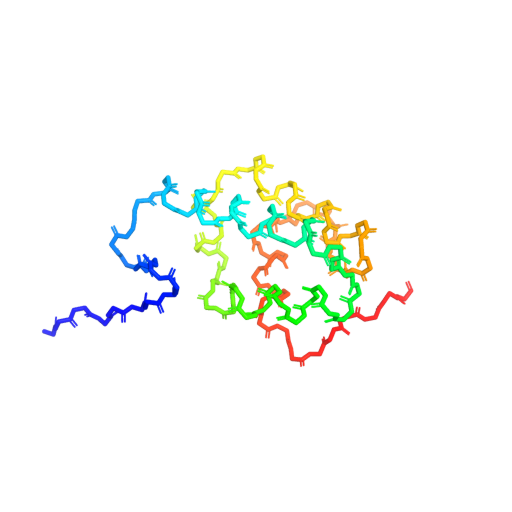 N N . LYS A 1 87 ? -9.001 -8.751 -1.561 1.00 87.31 87 LYS A N 1
ATOM 747 C CA . LYS A 1 87 ? -8.806 -7.476 -0.866 1.00 87.31 87 LYS A CA 1
ATOM 748 C C . LYS A 1 87 ? -7.385 -6.968 -1.106 1.00 87.31 87 LYS A C 1
ATOM 750 O O . LYS A 1 87 ? -6.429 -7.711 -0.929 1.00 87.31 87 LYS A O 1
ATOM 755 N N . MET A 1 88 ? -7.246 -5.682 -1.437 1.00 93.19 88 MET A N 1
ATOM 756 C CA . MET A 1 88 ? -5.931 -5.041 -1.615 1.00 93.19 88 MET A CA 1
ATOM 757 C C . MET A 1 88 ? -5.063 -5.156 -0.359 1.00 93.19 88 MET A C 1
ATOM 759 O O . MET A 1 88 ? -3.885 -5.459 -0.469 1.00 93.19 88 MET A O 1
ATOM 763 N N . ALA A 1 89 ? -5.664 -4.987 0.824 1.00 93.31 89 ALA A N 1
ATOM 764 C CA . ALA A 1 89 ? -4.968 -5.141 2.099 1.00 93.31 89 ALA A CA 1
ATOM 765 C C . ALA A 1 89 ? -4.355 -6.539 2.270 1.00 93.31 89 ALA A C 1
ATOM 767 O O . ALA A 1 89 ? -3.215 -6.661 2.697 1.00 93.31 89 ALA A O 1
ATOM 768 N N . ARG A 1 90 ? -5.085 -7.586 1.862 1.00 93.88 90 ARG A N 1
ATOM 769 C CA . ARG A 1 90 ? -4.584 -8.960 1.895 1.00 93.88 90 ARG A CA 1
ATOM 770 C C . ARG A 1 90 ? -3.421 -9.163 0.925 1.00 93.88 90 ARG A C 1
ATOM 772 O O . ARG A 1 90 ? -2.402 -9.707 1.319 1.00 93.88 90 ARG A O 1
ATOM 779 N N . ALA A 1 91 ? -3.561 -8.686 -0.314 1.00 93.50 91 ALA A N 1
ATOM 780 C CA . ALA A 1 91 ? -2.495 -8.793 -1.312 1.00 93.50 91 ALA A CA 1
ATOM 781 C C . ALA A 1 91 ? -1.193 -8.130 -0.846 1.00 93.50 91 ALA A C 1
ATOM 783 O O . ALA A 1 91 ? -0.117 -8.667 -1.065 1.00 93.50 91 ALA A O 1
ATOM 784 N N . LEU A 1 92 ? -1.294 -6.969 -0.199 1.00 95.50 92 LEU A N 1
ATOM 785 C CA . LEU A 1 92 ? -0.132 -6.249 0.314 1.00 95.50 92 LEU A CA 1
ATOM 786 C C . LEU A 1 92 ? 0.491 -6.940 1.533 1.00 95.50 92 LEU A C 1
ATOM 788 O O . LEU A 1 92 ? 1.712 -6.991 1.616 1.00 95.50 92 LEU A O 1
ATOM 792 N N . ALA A 1 93 ? -0.320 -7.513 2.428 1.00 94.75 93 ALA A N 1
ATOM 793 C CA . ALA A 1 93 ? 0.173 -8.294 3.566 1.00 94.75 93 ALA A CA 1
ATOM 794 C C . ALA A 1 93 ? 0.941 -9.552 3.128 1.00 94.75 93 ALA A C 1
ATOM 796 O O . ALA A 1 93 ? 1.965 -9.897 3.713 1.00 94.75 93 ALA A O 1
ATOM 797 N N . GLU A 1 94 ? 0.472 -10.218 2.073 1.00 93.00 94 GLU A N 1
ATOM 798 C CA . GLU A 1 94 ? 1.157 -11.383 1.510 1.00 93.00 94 GLU A CA 1
ATOM 799 C C . GLU A 1 94 ? 2.514 -11.003 0.923 1.00 93.00 94 GLU A C 1
ATOM 801 O O . GLU A 1 94 ? 3.500 -11.634 1.271 1.00 93.00 94 GLU A O 1
ATOM 806 N N . ILE A 1 95 ? 2.601 -9.924 0.135 1.00 93.62 95 ILE A N 1
ATOM 807 C CA . ILE A 1 95 ? 3.889 -9.436 -0.395 1.00 93.62 95 ILE A CA 1
ATOM 808 C C . ILE A 1 95 ? 4.824 -9.021 0.748 1.00 93.62 95 ILE A C 1
ATOM 810 O O . ILE A 1 95 ? 6.018 -9.306 0.713 1.00 93.62 95 ILE A O 1
ATOM 814 N N . ALA A 1 96 ? 4.289 -8.361 1.779 1.00 93.81 96 ALA A N 1
ATOM 815 C CA . ALA A 1 96 ? 5.077 -7.862 2.905 1.00 93.81 96 ALA A CA 1
ATOM 816 C C . ALA A 1 96 ? 5.782 -8.983 3.682 1.00 93.81 96 ALA A C 1
ATOM 818 O O . ALA A 1 96 ? 6.829 -8.742 4.274 1.00 93.81 96 ALA A O 1
ATOM 819 N N . THR A 1 97 ? 5.216 -10.191 3.665 1.00 89.00 97 THR A N 1
ATOM 820 C CA . THR A 1 97 ? 5.709 -11.362 4.407 1.00 89.00 97 THR A CA 1
ATOM 821 C C . THR A 1 97 ? 6.217 -12.483 3.497 1.00 89.00 97 THR A C 1
ATOM 823 O O . THR A 1 97 ? 6.570 -13.558 3.977 1.00 89.00 97 THR A O 1
ATOM 826 N N . GLU A 1 98 ? 6.258 -12.248 2.185 1.00 86.44 98 GLU A N 1
ATOM 827 C CA . GLU A 1 98 ? 6.669 -13.231 1.187 1.00 86.44 98 GLU A CA 1
ATOM 828 C C . GLU A 1 98 ? 8.160 -13.581 1.321 1.00 86.44 98 GLU A C 1
ATOM 830 O O . GLU A 1 98 ? 9.012 -12.702 1.370 1.00 86.44 98 GLU A O 1
ATOM 835 N N . GLU A 1 99 ? 8.523 -14.863 1.344 1.00 77.62 99 GLU A N 1
ATOM 836 C CA . GLU A 1 99 ? 9.939 -15.243 1.498 1.00 77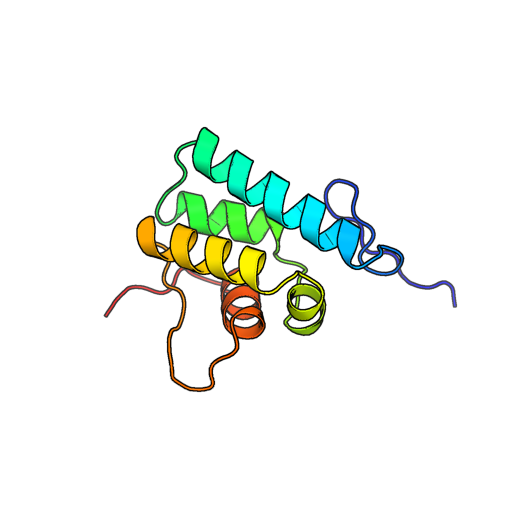.62 99 GLU A CA 1
ATOM 837 C C . GLU A 1 99 ? 10.777 -14.988 0.233 1.00 77.62 99 GLU A C 1
ATOM 839 O O . GLU A 1 99 ? 11.979 -14.755 0.329 1.00 77.62 99 GLU A O 1
ATOM 844 N N . ASN A 1 100 ? 10.163 -15.039 -0.954 1.00 73.00 100 ASN A N 1
ATOM 845 C CA . ASN A 1 100 ? 10.820 -14.830 -2.248 1.00 73.00 100 ASN A CA 1
ATOM 846 C C . ASN A 1 100 ? 9.870 -14.105 -3.210 1.00 73.00 100 ASN A C 1
ATOM 848 O O . ASN A 1 100 ? 8.686 -14.433 -3.197 1.00 73.00 100 ASN A O 1
ATOM 852 N N . PRO A 1 101 ? 10.348 -13.207 -4.089 1.00 70.50 101 PRO A N 1
ATOM 853 C CA . PRO A 1 101 ? 9.473 -12.470 -4.992 1.00 70.50 101 PRO A CA 1
ATOM 854 C C . PRO A 1 101 ? 8.728 -13.418 -5.939 1.00 70.50 101 PRO A C 1
ATOM 856 O O . PRO A 1 101 ? 9.336 -14.222 -6.653 1.00 70.50 101 PRO A O 1
ATOM 859 N N . SER A 1 102 ? 7.399 -13.308 -5.969 1.00 73.88 102 SER A N 1
ATOM 860 C CA . SER A 1 102 ? 6.568 -14.036 -6.930 1.00 73.88 102 SER A CA 1
ATOM 861 C C . SER A 1 102 ? 6.939 -13.688 -8.375 1.00 73.88 102 SER A C 1
ATOM 863 O O . SER A 1 102 ? 6.885 -12.531 -8.796 1.00 73.88 102 SER A O 1
ATOM 865 N N . VAL A 1 103 ? 7.250 -14.716 -9.166 1.00 63.66 103 VAL A N 1
ATOM 866 C CA . VAL A 1 103 ? 7.541 -14.580 -10.598 1.00 63.66 103 VAL A CA 1
ATOM 867 C C . VAL A 1 103 ? 6.229 -14.521 -11.383 1.00 63.66 103 VAL A C 1
ATOM 869 O O . VAL A 1 103 ? 5.329 -15.337 -11.175 1.00 63.66 103 VAL A O 1
ATOM 872 N N . TRP A 1 104 ? 6.121 -13.568 -12.312 1.00 54.06 104 TRP A N 1
ATOM 873 C CA . TRP A 1 104 ? 5.033 -13.541 -13.292 1.00 54.06 104 TRP A CA 1
ATOM 874 C C . TRP A 1 104 ? 5.093 -14.824 -14.137 1.00 54.06 104 TRP A C 1
ATOM 876 O O . TRP A 1 104 ? 6.114 -15.086 -14.772 1.00 54.06 104 TRP A O 1
ATOM 886 N N . SER A 1 105 ? 4.022 -15.622 -14.124 1.00 51.34 105 SER A N 1
ATOM 887 C CA . SER A 1 105 ? 3.859 -16.798 -14.998 1.00 51.34 105 SER A CA 1
ATOM 888 C C . SER A 1 105 ? 2.952 -16.499 -16.182 1.00 51.34 105 SER A C 1
ATOM 890 O O . SER A 1 105 ? 2.051 -15.638 -16.040 1.00 51.34 105 SER A O 1
#

Foldseek 3Di:
DDDDWDDAPHDTLPPDALVVLQVLLVVLLVVCVVVVAAAVRNLVVLLSSCLVQALVSLVSHDPVSLVSVQVSHVVRHQDFDDDVVDDSSHSSNCSNNPPDGDDDD

Sequence (105 aa):
MEPQHVWIKNLDLNEAKNDDFDVYAKNKLESWIKMERRDDNLWGVFQEDFGYFDETTFQRIDKPILRKICDHLRANGVFVHKQQRYKMARALAEIATEENPSVWS

Radius of gyration: 13.55 Å; chains: 1; bounding box: 28×26×46 Å